Protein AF-A0A6M3WAU8-F1 (afdb_monomer_lite)

Foldseek 3Di:
DDPPDVVVVPPPPVVCVLVDDPDLVNLLPDDLVVLVVVLVVLVVVLVVQVVCVVVVHDDDPVVNVVSVVVNVSSVVSNVVVVVVD

Organism: Corallina officinalis (NCBI:txid35170)

Radius of gyration: 17.6 Å; chains: 1; bounding box: 28×40×58 Å

pLDDT: mean 76.98, std 19.3, range [38.94, 96.69]

InterPro domains:
  IPR001854 Large ribosomal subunit protein uL29 [MF_00374] (22-81)
  IPR001854 Large ribosomal subunit protein uL29 [PF00831] (25-79)
  IPR001854 Large ribosomal subunit protein uL29 [TIGR00012] (26-79)
  IPR001854 Large ribosomal subunit protein uL29 [cd00427] (25-79)
  IPR036049 Large ribosomal subunit protein uL29 superfamily [G3DSA:1.10.287.310] (22-84)
  IPR036049 Large ribosomal subunit protein uL29 superfamily [SSF46561] (21-80)
  IPR050063 Universal ribosomal protein uL29 [PTHR10916] (23-80)

Sequence (85 aa):
MSFRLKQSLLLNINKYKLMNLMNIKEIKNLSSVDINNKIIEIKREIFDLKFKQATRQSIKPHLFKAYKRMLAQLLTIRNNLKSSN

Structure (mmCIF, N/CA/C/O bac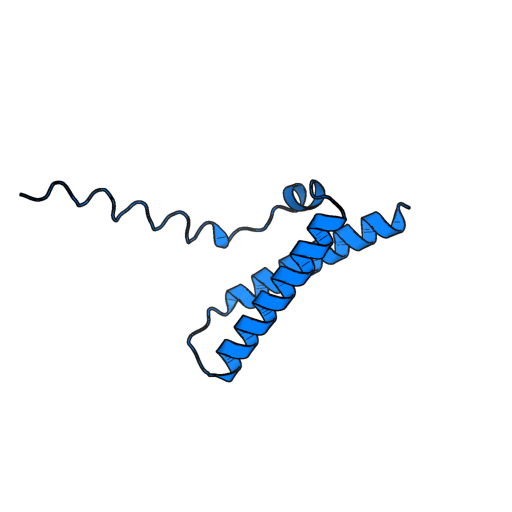kbone):
data_AF-A0A6M3WAU8-F1
#
_entry.id   AF-A0A6M3WAU8-F1
#
loop_
_atom_site.group_PDB
_atom_site.id
_atom_site.type_symbol
_atom_site.label_atom_id
_atom_site.label_alt_id
_atom_site.label_comp_id
_atom_site.label_asym_id
_atom_site.label_entity_id
_atom_site.label_seq_id
_atom_site.pdbx_PDB_ins_code
_atom_site.Cartn_x
_atom_site.Cartn_y
_atom_site.Cartn_z
_atom_site.occupancy
_atom_site.B_iso_or_equiv
_atom_site.auth_seq_id
_atom_site.auth_comp_id
_atom_site.auth_asym_id
_atom_site.auth_atom_id
_atom_site.pdbx_PDB_model_num
ATOM 1 N N . MET A 1 1 ? 8.937 27.048 -38.525 1.00 38.94 1 MET A N 1
ATOM 2 C CA . MET A 1 1 ? 9.062 25.577 -38.461 1.00 38.94 1 MET A CA 1
ATOM 3 C C . MET A 1 1 ? 9.182 25.162 -36.997 1.00 38.94 1 MET A C 1
ATOM 5 O O . MET A 1 1 ? 10.145 25.523 -36.346 1.00 38.94 1 MET A O 1
ATOM 9 N N . SER A 1 2 ? 8.140 24.497 -36.487 1.00 44.75 2 SER A N 1
ATOM 10 C CA . SER A 1 2 ? 7.998 23.848 -35.167 1.00 44.75 2 SER A CA 1
ATOM 11 C C . SER A 1 2 ? 8.189 24.673 -33.874 1.00 44.75 2 SER A C 1
ATOM 13 O O . SER A 1 2 ? 9.163 24.533 -33.140 1.00 44.75 2 SER A O 1
ATOM 15 N N . PHE A 1 3 ? 7.144 25.429 -33.517 1.00 51.91 3 PHE A N 1
ATOM 16 C CA . PHE A 1 3 ? 6.837 25.931 -32.164 1.00 51.91 3 PHE A CA 1
ATOM 17 C C . PHE A 1 3 ? 6.413 24.803 -31.192 1.00 51.91 3 PHE A C 1
ATOM 19 O O . PHE A 1 3 ? 5.324 24.841 -30.620 1.00 51.91 3 PHE A O 1
ATOM 26 N N . ARG A 1 4 ? 7.205 23.737 -31.012 1.00 51.53 4 ARG A N 1
ATOM 27 C CA . ARG A 1 4 ? 6.730 22.598 -30.198 1.00 51.53 4 ARG A CA 1
ATOM 28 C C . ARG A 1 4 ? 7.806 21.845 -29.422 1.00 51.53 4 ARG A C 1
ATOM 30 O O . ARG A 1 4 ? 7.862 20.626 -29.461 1.00 51.53 4 ARG A O 1
ATOM 37 N N . LEU A 1 5 ? 8.617 22.565 -28.645 1.00 44.47 5 LEU A N 1
ATOM 38 C CA . LEU A 1 5 ? 9.499 21.942 -27.642 1.00 44.47 5 LEU A CA 1
ATOM 39 C C . LEU A 1 5 ? 9.286 22.438 -26.202 1.00 44.47 5 LEU A C 1
ATOM 41 O O . LEU A 1 5 ? 10.055 22.084 -25.317 1.00 44.47 5 LEU A O 1
ATOM 45 N N . LYS A 1 6 ? 8.214 23.193 -25.918 1.00 50.44 6 LYS A N 1
ATOM 46 C CA . LYS A 1 6 ? 7.859 23.578 -24.535 1.00 50.44 6 LYS A CA 1
ATOM 47 C C . LYS A 1 6 ? 6.750 22.748 -23.880 1.00 50.44 6 LYS A C 1
ATOM 49 O O . LYS A 1 6 ? 6.439 22.993 -22.721 1.00 50.44 6 LYS A O 1
ATOM 54 N N . GLN A 1 7 ? 6.215 21.723 -24.551 1.00 47.31 7 GLN A N 1
ATOM 55 C CA . GLN A 1 7 ? 5.252 20.802 -23.923 1.00 47.31 7 GLN A CA 1
ATOM 56 C C . GLN A 1 7 ? 5.904 19.521 -23.366 1.00 47.31 7 GLN A C 1
ATOM 58 O O . GLN A 1 7 ? 5.360 18.909 -22.452 1.00 47.31 7 GLN A O 1
ATOM 63 N N . SER A 1 8 ? 7.085 19.122 -23.854 1.00 42.25 8 SER A N 1
ATOM 64 C CA . SER A 1 8 ? 7.734 17.859 -23.458 1.00 42.25 8 SER A CA 1
ATOM 65 C C . SER A 1 8 ? 8.478 17.916 -22.118 1.00 42.25 8 SER A C 1
ATOM 67 O O . SER A 1 8 ? 8.754 16.871 -21.536 1.00 42.25 8 SER A O 1
ATOM 69 N N . LEU A 1 9 ? 8.748 19.110 -21.578 1.00 46.00 9 LEU A N 1
ATOM 70 C CA . LEU A 1 9 ? 9.437 19.279 -20.289 1.00 46.00 9 LEU A CA 1
ATOM 71 C C . LEU A 1 9 ? 8.497 19.468 -19.086 1.00 46.00 9 LEU A C 1
ATOM 73 O O . LEU A 1 9 ? 8.963 19.504 -17.951 1.00 46.00 9 LEU A O 1
ATOM 77 N N . LEU A 1 10 ? 7.176 19.505 -19.295 1.00 41.97 10 LEU A N 1
ATOM 78 C CA . LEU A 1 10 ? 6.180 19.629 -18.216 1.00 41.97 10 LEU A CA 1
ATOM 79 C C . LEU A 1 10 ? 5.392 18.339 -17.937 1.00 41.97 10 LEU A C 1
ATOM 81 O O . LEU A 1 10 ? 4.384 18.367 -17.239 1.00 41.97 10 LEU A O 1
ATOM 85 N N . LEU A 1 11 ? 5.863 17.189 -18.424 1.00 39.94 11 LEU A N 1
ATOM 86 C CA . LEU A 1 11 ? 5.272 15.879 -18.106 1.00 39.94 11 LEU A CA 1
ATOM 87 C C . LEU A 1 11 ? 6.083 15.056 -17.099 1.00 39.94 11 LEU A C 1
ATOM 89 O O . LEU A 1 1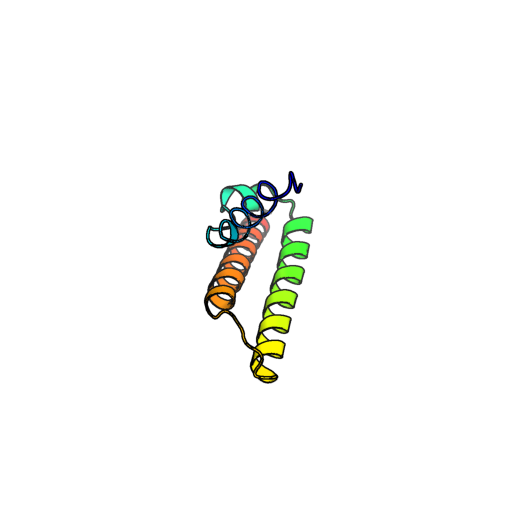1 ? 5.691 13.942 -16.758 1.00 39.94 11 LEU A O 1
ATOM 93 N N . ASN A 1 12 ? 7.183 15.599 -16.570 1.00 46.22 12 ASN A N 1
ATOM 94 C CA . ASN A 1 12 ? 8.092 14.838 -15.714 1.00 46.22 12 ASN A CA 1
ATOM 95 C C . ASN A 1 12 ? 8.417 15.510 -14.374 1.00 46.22 12 ASN A C 1
ATOM 97 O O . ASN A 1 12 ? 9.519 15.389 -13.856 1.00 46.22 12 ASN A O 1
ATOM 101 N N . ILE A 1 13 ? 7.445 16.217 -13.799 1.00 41.72 13 ILE A N 1
ATOM 102 C CA . ILE A 1 13 ? 7.520 16.703 -12.408 1.00 41.72 13 ILE A CA 1
ATOM 103 C C . ILE A 1 13 ? 6.453 15.994 -11.554 1.00 41.72 13 ILE A C 1
ATOM 105 O O . ILE A 1 13 ? 6.721 15.567 -10.432 1.00 41.72 13 ILE A O 1
ATOM 109 N N . ASN A 1 14 ? 5.277 15.704 -12.127 1.00 44.88 14 ASN A N 1
ATOM 110 C CA . ASN A 1 14 ? 4.199 14.985 -11.433 1.00 44.88 14 ASN A CA 1
ATOM 111 C C . ASN A 1 14 ? 4.452 13.476 -11.249 1.00 44.88 14 ASN A C 1
ATOM 113 O O . ASN A 1 14 ? 3.847 12.859 -10.377 1.00 44.88 14 ASN A O 1
ATOM 117 N N . LYS A 1 15 ? 5.376 12.873 -12.011 1.00 47.38 15 LYS A N 1
ATOM 118 C CA . LYS A 1 15 ? 5.696 11.436 -11.914 1.00 47.38 15 LYS A CA 1
ATOM 119 C C . LYS A 1 15 ? 6.560 11.089 -10.695 1.00 47.38 15 LYS A C 1
ATOM 121 O O . LYS A 1 15 ? 6.463 9.977 -10.182 1.00 47.38 15 LYS A O 1
ATOM 126 N N . TYR A 1 16 ? 7.372 12.034 -10.210 1.00 46.47 16 TYR A N 1
ATOM 127 C CA . TYR A 1 16 ? 8.246 11.846 -9.041 1.00 46.47 16 TYR A CA 1
ATOM 128 C C . TYR A 1 16 ? 7.647 12.403 -7.741 1.00 46.47 16 TYR A C 1
ATOM 130 O O . TYR A 1 16 ? 8.071 12.005 -6.658 1.00 46.47 16 TYR A O 1
ATOM 138 N N . LYS A 1 17 ? 6.583 13.219 -7.827 1.00 45.84 17 LYS A N 1
ATOM 139 C CA . LYS A 1 17 ? 5.764 13.633 -6.670 1.00 45.84 17 LYS A CA 1
ATOM 140 C C . LYS A 1 17 ? 5.074 12.447 -5.968 1.00 45.84 17 LYS A C 1
ATOM 142 O O . LYS A 1 17 ? 4.704 12.550 -4.806 1.00 45.84 17 LYS A O 1
ATOM 147 N N . LEU A 1 18 ? 4.997 11.290 -6.633 1.00 46.16 18 LEU A N 1
ATOM 148 C CA . LEU A 1 18 ? 4.534 10.008 -6.083 1.00 46.16 18 LEU A CA 1
ATOM 149 C C . LEU A 1 18 ? 5.488 9.368 -5.053 1.00 46.16 18 LEU A C 1
ATOM 151 O O . LEU A 1 18 ? 5.100 8.403 -4.397 1.00 46.16 18 LEU A O 1
ATOM 155 N N . MET A 1 19 ? 6.719 9.874 -4.877 1.00 49.16 19 MET A N 1
ATOM 156 C CA . MET A 1 19 ? 7.651 9.363 -3.855 1.00 49.16 19 MET A CA 1
ATOM 157 C C . MET A 1 19 ? 7.503 10.010 -2.471 1.00 49.16 19 MET A C 1
ATOM 159 O O . MET A 1 19 ? 8.251 9.651 -1.561 1.00 49.16 19 MET A O 1
ATOM 163 N N . ASN A 1 20 ? 6.510 10.877 -2.255 1.00 49.16 20 ASN A N 1
ATOM 164 C CA . ASN A 1 20 ? 6.201 11.394 -0.927 1.00 49.16 20 ASN A CA 1
ATOM 1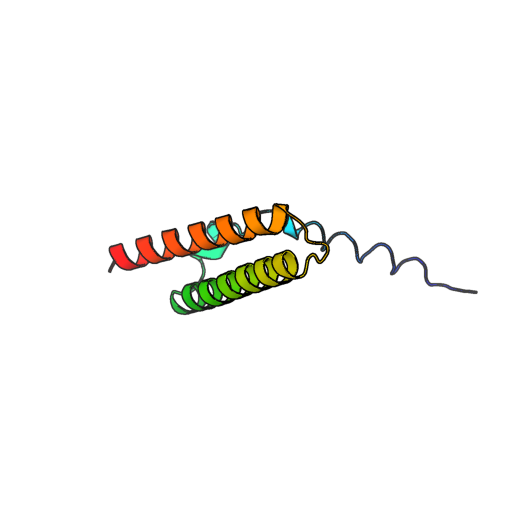65 C C . ASN A 1 20 ? 4.764 11.049 -0.526 1.00 49.16 20 ASN A C 1
ATOM 167 O O . ASN A 1 20 ? 3.811 11.620 -1.036 1.00 49.16 20 ASN A O 1
ATOM 171 N N . LEU A 1 21 ? 4.681 10.071 0.381 1.00 56.22 21 LEU A N 1
ATOM 172 C CA . LEU A 1 21 ? 3.786 10.039 1.537 1.00 56.22 21 LEU A CA 1
ATOM 173 C C . LEU A 1 21 ? 2.420 10.691 1.321 1.00 56.22 21 LEU A C 1
ATOM 175 O O . LEU A 1 21 ? 2.298 11.910 1.399 1.00 56.22 21 LEU A O 1
ATOM 179 N N . MET A 1 22 ? 1.381 9.860 1.212 1.00 59.69 22 MET A N 1
ATOM 180 C CA . MET A 1 22 ? 0.062 10.318 1.621 1.00 59.69 22 MET A CA 1
ATOM 181 C C . MET A 1 22 ? 0.217 10.912 3.022 1.00 59.69 22 MET A C 1
ATOM 183 O O . MET A 1 22 ? 0.710 10.245 3.941 1.00 59.69 22 MET A O 1
ATOM 187 N N . ASN A 1 23 ? -0.049 12.209 3.144 1.00 66.31 23 ASN A N 1
ATOM 188 C CA . ASN A 1 23 ? 0.155 12.893 4.403 1.00 66.31 23 ASN A CA 1
ATOM 189 C C . ASN A 1 23 ? -0.860 12.294 5.374 1.00 66.31 23 ASN A C 1
ATOM 191 O O . ASN A 1 23 ? -2.044 12.217 5.061 1.00 66.31 23 ASN A O 1
ATOM 195 N N . ILE A 1 24 ? -0.433 11.871 6.564 1.00 68.38 24 ILE A N 1
ATOM 196 C CA . ILE A 1 24 ? -1.353 11.300 7.569 1.00 68.38 24 ILE A CA 1
ATOM 197 C C . ILE A 1 24 ? -2.515 12.273 7.844 1.00 68.38 24 ILE A C 1
ATOM 199 O O . ILE A 1 24 ? -3.634 11.848 8.118 1.00 68.38 24 ILE A O 1
ATOM 203 N N . LYS A 1 25 ? -2.255 13.581 7.703 1.00 70.69 25 LYS A N 1
ATOM 204 C CA . LYS A 1 25 ? -3.255 14.653 7.758 1.00 70.69 25 LYS A CA 1
ATOM 205 C C . LYS A 1 25 ? -4.338 14.521 6.680 1.00 70.69 25 LYS A C 1
ATOM 207 O O . LYS A 1 25 ? -5.507 14.662 6.998 1.00 70.69 25 LYS A O 1
ATOM 212 N N . GLU A 1 26 ? -3.967 14.206 5.442 1.00 71.94 26 GLU A N 1
ATOM 213 C CA . GLU A 1 26 ? -4.917 14.014 4.337 1.00 71.94 26 GLU A CA 1
ATOM 214 C C . GLU A 1 26 ? -5.796 12.784 4.574 1.00 71.94 26 GLU A C 1
ATOM 216 O O . GLU A 1 26 ? -6.996 12.839 4.339 1.00 71.94 26 GLU A O 1
ATOM 221 N N . ILE A 1 27 ? -5.225 11.697 5.108 1.00 73.62 27 ILE A N 1
ATOM 222 C CA . ILE A 1 27 ? -5.984 10.471 5.397 1.00 73.62 27 ILE A CA 1
ATOM 223 C C . ILE A 1 27 ? -6.978 10.687 6.544 1.00 73.62 27 ILE A C 1
ATOM 225 O O . ILE A 1 27 ? -8.079 10.147 6.511 1.00 73.62 27 ILE A O 1
ATOM 229 N N . LYS A 1 28 ? -6.611 11.484 7.555 1.00 75.56 28 LYS A N 1
ATOM 230 C CA . LYS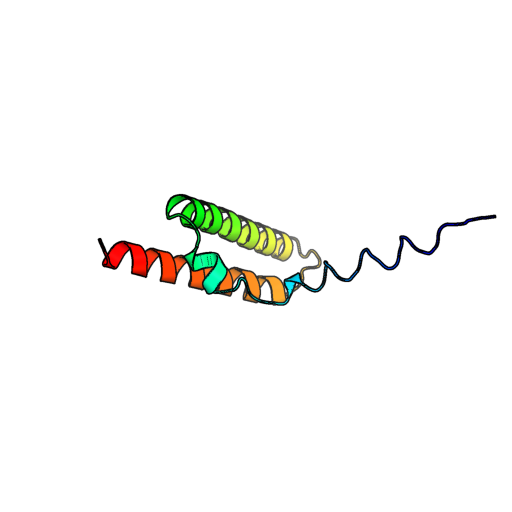 A 1 28 ? -7.504 11.812 8.677 1.00 75.56 28 LYS A CA 1
ATOM 231 C C . LYS A 1 28 ? -8.738 12.616 8.261 1.00 75.56 28 LYS A C 1
ATOM 233 O O . LYS A 1 28 ? -9.741 12.539 8.957 1.00 75.56 28 LYS A O 1
ATOM 238 N N . ASN A 1 29 ? -8.670 13.356 7.155 1.00 80.62 29 ASN A N 1
ATOM 239 C CA . ASN A 1 29 ? -9.793 14.150 6.652 1.00 80.62 29 ASN A CA 1
ATOM 240 C C . ASN A 1 29 ? -10.805 13.319 5.836 1.00 80.62 29 ASN A C 1
ATOM 242 O O . ASN A 1 29 ? -11.812 13.864 5.393 1.00 80.62 29 ASN A O 1
ATOM 246 N N . LEU A 1 30 ? -10.537 12.030 5.595 1.00 79.38 30 LEU A N 1
ATOM 247 C CA . LEU A 1 30 ? -11.408 11.148 4.816 1.00 79.38 30 LEU A CA 1
ATOM 248 C C . LEU A 1 30 ? -12.547 10.571 5.665 1.00 79.38 30 LEU A C 1
ATOM 250 O O . LEU A 1 30 ? -12.380 10.306 6.857 1.00 79.38 30 LEU A O 1
ATOM 254 N N . SER A 1 31 ? -13.686 10.296 5.023 1.00 85.12 31 SER A N 1
ATOM 255 C CA . SER A 1 31 ? -14.799 9.582 5.654 1.00 85.12 31 SER A CA 1
ATOM 256 C C . SER A 1 31 ? -14.457 8.106 5.898 1.00 85.12 31 SER A C 1
ATOM 258 O O . SER A 1 31 ? -13.612 7.513 5.221 1.00 85.12 31 SER A O 1
ATOM 260 N N . SER A 1 32 ? -15.156 7.466 6.838 1.00 85.69 32 SER A N 1
ATOM 261 C CA . SER A 1 32 ? -15.005 6.034 7.135 1.00 85.69 32 SER A CA 1
ATOM 262 C C . SER A 1 32 ? -15.255 5.147 5.905 1.00 85.69 32 SER A C 1
ATOM 264 O O . SER A 1 32 ? -14.569 4.139 5.713 1.00 85.69 32 SER A O 1
ATOM 266 N N . VAL A 1 33 ? -16.194 5.546 5.041 1.00 88.50 33 VAL A N 1
ATOM 267 C CA . VAL A 1 33 ? -16.505 4.868 3.774 1.00 88.50 33 VAL A CA 1
ATOM 268 C C . VAL A 1 33 ? -15.340 4.993 2.791 1.00 88.50 33 VAL A C 1
ATOM 270 O O . VAL A 1 33 ? -14.890 3.990 2.233 1.00 88.50 33 VAL A O 1
ATOM 273 N N . ASP A 1 34 ? -14.783 6.194 2.646 1.00 88.69 34 ASP A N 1
ATOM 274 C CA . ASP A 1 34 ? -13.661 6.461 1.741 1.00 88.69 34 ASP A CA 1
ATOM 275 C C . ASP A 1 34 ? -12.399 5.714 2.170 1.00 88.69 34 ASP A C 1
ATOM 277 O O . ASP A 1 34 ? -11.687 5.157 1.333 1.00 88.69 34 ASP A O 1
ATOM 281 N N . ILE A 1 35 ? -12.149 5.626 3.481 1.00 89.62 35 ILE A N 1
ATOM 282 C CA . ILE A 1 35 ? -11.046 4.837 4.041 1.00 89.62 35 ILE A CA 1
ATOM 283 C C . ILE A 1 35 ? -11.181 3.366 3.631 1.00 89.62 35 ILE A C 1
ATOM 285 O O . ILE A 1 35 ? -10.205 2.756 3.188 1.00 89.62 35 ILE A O 1
ATOM 289 N N . ASN A 1 36 ? -12.381 2.789 3.734 1.00 91.00 36 ASN A N 1
ATOM 290 C CA . ASN A 1 36 ? -12.620 1.401 3.336 1.00 91.00 36 ASN A CA 1
ATOM 291 C C . ASN A 1 36 ? -12.443 1.196 1.825 1.00 91.00 36 ASN A C 1
ATOM 293 O O . ASN A 1 36 ? -11.783 0.236 1.416 1.00 91.00 36 ASN A O 1
ATOM 297 N N . ASN A 1 37 ? -12.944 2.119 1.004 1.00 92.56 37 ASN A N 1
ATOM 298 C CA . ASN A 1 37 ? -12.754 2.086 -0.447 1.00 92.56 37 ASN A CA 1
ATOM 299 C C . ASN A 1 37 ? -11.264 2.141 -0.818 1.00 92.56 37 ASN A C 1
ATOM 301 O O . ASN A 1 37 ? -10.784 1.318 -1.602 1.00 92.56 37 ASN A O 1
ATOM 305 N N . LYS A 1 38 ? -10.498 3.031 -0.178 1.00 90.25 38 LYS A N 1
ATOM 306 C CA . LYS A 1 38 ? -9.053 3.164 -0.404 1.00 90.25 38 LYS A CA 1
ATOM 307 C C . LYS A 1 38 ? -8.274 1.918 0.025 1.00 90.25 38 LYS A C 1
ATOM 309 O O . LYS A 1 38 ? -7.314 1.532 -0.639 1.00 90.25 38 LYS A O 1
ATOM 314 N N . ILE A 1 39 ? -8.692 1.248 1.103 1.00 92.38 39 ILE A N 1
ATOM 315 C CA . ILE A 1 39 ? -8.107 -0.038 1.517 1.00 92.38 39 ILE A CA 1
ATOM 316 C C . ILE A 1 39 ? -8.285 -1.094 0.417 1.00 92.38 39 ILE A C 1
ATOM 318 O O . ILE A 1 39 ? -7.346 -1.842 0.139 1.00 92.38 39 ILE A O 1
ATOM 322 N N . ILE A 1 40 ? -9.468 -1.173 -0.201 1.00 95.38 40 ILE A N 1
ATOM 323 C CA . ILE A 1 40 ? -9.746 -2.133 -1.281 1.00 95.38 40 ILE A CA 1
ATOM 324 C C . ILE A 1 40 ? -8.882 -1.820 -2.504 1.00 95.38 40 ILE A C 1
ATOM 326 O O . ILE A 1 40 ? -8.242 -2.722 -3.043 1.00 95.38 40 ILE A O 1
ATOM 330 N N . GLU A 1 41 ? -8.812 -0.551 -2.899 1.00 93.38 41 GLU A N 1
ATOM 331 C CA . GLU A 1 41 ? -7.984 -0.080 -4.014 1.00 93.38 41 GLU A CA 1
ATOM 332 C C . GLU A 1 41 ? -6.507 -0.452 -3.816 1.00 93.38 41 GLU A C 1
ATOM 334 O O . GLU A 1 41 ? -5.908 -1.105 -4.665 1.00 93.38 41 GLU A O 1
ATOM 339 N N . ILE A 1 42 ? -5.930 -0.153 -2.649 1.00 92.12 42 ILE A N 1
ATOM 340 C CA . ILE A 1 42 ? -4.519 -0.460 -2.370 1.00 92.12 42 ILE A CA 1
ATOM 341 C C . ILE A 1 42 ? -4.256 -1.969 -2.347 1.00 92.12 42 ILE A C 1
ATOM 343 O O . ILE A 1 42 ? -3.194 -2.421 -2.779 1.00 92.12 42 ILE A O 1
ATOM 347 N N . LYS A 1 43 ? -5.201 -2.778 -1.856 1.00 93.81 43 LYS A N 1
ATOM 348 C CA . LYS A 1 43 ? -5.070 -4.241 -1.908 1.00 93.81 43 LYS A CA 1
ATOM 349 C C . LYS A 1 43 ? -5.040 -4.757 -3.348 1.00 93.81 43 LYS A C 1
ATOM 351 O O . LYS A 1 43 ? -4.258 -5.667 -3.622 1.00 93.81 43 LYS A O 1
ATOM 356 N N . ARG A 1 44 ? -5.841 -4.173 -4.247 1.00 95.25 44 ARG A N 1
ATOM 357 C CA . ARG A 1 44 ? -5.820 -4.490 -5.686 1.00 95.25 44 ARG A CA 1
ATOM 358 C C . ARG A 1 44 ? -4.481 -4.113 -6.315 1.00 95.25 44 ARG A C 1
ATOM 360 O O . ARG A 1 44 ? -3.845 -4.971 -6.907 1.00 95.25 44 ARG A O 1
ATOM 367 N N . GLU A 1 45 ? -3.975 -2.912 -6.052 1.00 92.25 45 GLU A N 1
ATOM 368 C CA . GLU A 1 45 ? -2.656 -2.479 -6.545 1.00 92.25 45 GLU A CA 1
ATOM 369 C C . GLU A 1 45 ? -1.522 -3.415 -6.092 1.00 92.25 45 GLU A C 1
ATOM 371 O O . GLU A 1 45 ? -0.647 -3.798 -6.871 1.00 92.25 45 GLU A O 1
ATOM 376 N N . ILE A 1 46 ? -1.540 -3.852 -4.827 1.00 93.50 46 ILE A N 1
ATOM 377 C CA . ILE A 1 46 ? -0.565 -4.831 -4.323 1.00 93.50 46 ILE A CA 1
ATOM 378 C C . ILE A 1 46 ? -0.710 -6.176 -5.047 1.00 93.50 46 ILE A C 1
ATOM 380 O O . ILE A 1 46 ? 0.304 -6.821 -5.324 1.00 93.50 46 ILE A O 1
ATOM 384 N N . PHE A 1 47 ? -1.938 -6.617 -5.326 1.00 95.69 47 PHE A N 1
ATOM 385 C CA . PHE A 1 47 ? -2.198 -7.843 -6.078 1.00 95.69 47 PHE A CA 1
ATOM 386 C C . PHE A 1 47 ? -1.655 -7.743 -7.506 1.00 95.69 47 PHE A C 1
ATOM 388 O O . PHE A 1 47 ? -0.905 -8.622 -7.922 1.00 95.69 47 PHE A O 1
ATOM 395 N N . ASP A 1 48 ? -1.914 -6.641 -8.203 1.00 93.81 48 ASP A N 1
ATOM 396 C CA . ASP A 1 48 ? -1.428 -6.415 -9.565 1.00 93.81 48 ASP A CA 1
ATOM 397 C C . ASP A 1 48 ? 0.101 -6.361 -9.620 1.00 93.81 48 ASP A C 1
ATOM 399 O O . ASP A 1 48 ? 0.722 -6.921 -10.525 1.00 93.81 48 ASP A O 1
ATOM 403 N N . LEU A 1 49 ? 0.746 -5.745 -8.625 1.00 92.56 49 LEU A N 1
ATOM 404 C CA . LEU A 1 49 ? 2.206 -5.757 -8.514 1.00 92.56 49 LEU A CA 1
ATOM 405 C C . LEU A 1 49 ? 2.763 -7.167 -8.285 1.00 92.56 49 LEU A C 1
ATOM 407 O O . LEU A 1 49 ? 3.786 -7.517 -8.877 1.00 92.56 49 LEU A O 1
ATOM 411 N N . LYS A 1 50 ? 2.105 -7.984 -7.454 1.00 94.38 50 LYS A N 1
ATOM 412 C CA . LYS A 1 50 ? 2.483 -9.393 -7.254 1.00 94.38 50 LYS A CA 1
ATOM 413 C C . LYS A 1 50 ? 2.270 -10.214 -8.521 1.00 94.38 50 LYS A C 1
ATOM 415 O O . LYS A 1 50 ? 3.120 -11.032 -8.855 1.00 94.38 50 LYS A O 1
ATOM 420 N N . PHE A 1 51 ? 1.179 -9.976 -9.240 1.00 95.44 51 PHE A N 1
ATOM 421 C CA . PHE A 1 51 ? 0.894 -10.640 -10.505 1.00 95.44 51 PHE A CA 1
ATOM 422 C C . PHE A 1 51 ? 1.973 -10.315 -11.546 1.00 95.44 51 PHE A C 1
ATOM 424 O O . PHE A 1 51 ? 2.586 -11.217 -12.115 1.00 95.44 51 PHE A O 1
ATOM 431 N N . LYS A 1 52 ? 2.319 -9.030 -11.702 1.00 93.56 52 LYS A N 1
ATOM 432 C CA . LYS A 1 52 ? 3.425 -8.586 -12.568 1.00 93.56 52 LYS A CA 1
ATOM 433 C C . LYS A 1 52 ? 4.754 -9.232 -12.176 1.00 93.56 52 LYS A C 1
ATOM 435 O O . LYS A 1 52 ? 5.477 -9.708 -13.050 1.00 93.56 52 LYS A O 1
ATOM 440 N N . GLN A 1 53 ? 5.044 -9.322 -10.876 1.00 93.31 53 GLN A N 1
ATOM 441 C CA . GLN A 1 53 ? 6.229 -10.016 -10.365 1.00 93.31 53 GLN A CA 1
ATOM 442 C C . GLN A 1 53 ? 6.236 -11.506 -10.744 1.00 93.31 53 GLN A C 1
ATOM 444 O O . GLN A 1 53 ? 7.262 -12.006 -11.200 1.00 93.31 53 GLN A O 1
ATOM 449 N N . ALA A 1 54 ? 5.103 -12.201 -10.605 1.00 95.81 54 ALA A N 1
ATOM 450 C CA . ALA A 1 54 ? 4.971 -13.611 -10.975 1.00 95.81 54 ALA A CA 1
ATOM 451 C C . ALA A 1 54 ? 5.195 -13.833 -12.481 1.00 95.81 54 ALA A C 1
ATOM 453 O O . ALA A 1 54 ? 5.892 -14.765 -12.873 1.00 95.81 54 ALA A O 1
ATOM 454 N N . THR A 1 55 ? 4.698 -12.921 -13.321 1.00 96.69 55 THR A N 1
ATOM 455 C CA . THR A 1 55 ? 4.928 -12.932 -14.780 1.00 96.69 55 THR A CA 1
ATOM 456 C C . THR A 1 55 ? 6.326 -12.456 -15.205 1.00 96.69 55 THR A C 1
ATOM 458 O O . THR A 1 55 ? 6.587 -12.319 -16.397 1.00 96.69 55 THR A O 1
ATOM 461 N N . ARG A 1 56 ? 7.234 -12.189 -14.251 1.00 92.75 56 ARG A N 1
ATOM 462 C CA . ARG A 1 56 ? 8.599 -11.672 -14.479 1.00 92.75 56 ARG A CA 1
ATOM 463 C C . ARG A 1 56 ? 8.652 -10.361 -15.279 1.00 92.75 56 ARG A C 1
ATOM 465 O O . ARG A 1 56 ? 9.653 -10.066 -15.927 1.00 92.75 56 ARG A O 1
ATOM 472 N N . GLN A 1 57 ? 7.596 -9.550 -15.218 1.00 91.44 57 GLN A N 1
ATOM 473 C CA . GLN A 1 57 ? 7.593 -8.219 -15.822 1.00 91.44 57 GLN A CA 1
ATOM 474 C C . GLN A 1 57 ? 8.462 -7.249 -15.014 1.00 91.44 57 GLN A C 1
ATOM 476 O O . GLN A 1 57 ? 8.629 -7.391 -13.799 1.00 91.44 57 GLN A O 1
ATOM 481 N N . SER A 1 58 ? 8.990 -6.215 -15.674 1.00 89.50 58 SER A N 1
ATOM 482 C CA . SER A 1 58 ? 9.775 -5.176 -15.008 1.00 89.50 58 SER A CA 1
ATOM 483 C C . SER A 1 58 ? 8.902 -4.386 -14.025 1.00 89.50 58 SER A C 1
ATOM 485 O O . SER A 1 58 ? 8.014 -3.630 -14.426 1.00 89.50 58 SER A O 1
ATOM 487 N N . ILE A 1 59 ? 9.175 -4.537 -12.731 1.00 89.94 59 ILE A N 1
ATOM 488 C CA . ILE A 1 59 ? 8.469 -3.851 -11.645 1.00 89.94 59 ILE A CA 1
ATOM 489 C C . ILE A 1 59 ? 9.407 -2.916 -10.886 1.00 89.94 59 ILE A C 1
ATOM 491 O O . ILE A 1 59 ? 10.615 -3.127 -10.817 1.00 89.94 59 ILE A O 1
ATOM 495 N N . LYS A 1 60 ? 8.839 -1.880 -10.267 1.00 87.00 60 LYS A N 1
ATOM 496 C CA . LYS A 1 60 ? 9.572 -0.957 -9.393 1.00 87.00 60 LYS A CA 1
ATOM 497 C C . LYS A 1 60 ? 9.488 -1.441 -7.937 1.00 87.00 60 LYS A C 1
ATOM 499 O O . LYS A 1 60 ? 8.407 -1.349 -7.352 1.00 87.00 60 LYS A O 1
ATOM 504 N N . PRO A 1 61 ? 10.590 -1.889 -7.302 1.00 85.94 61 PRO A N 1
ATOM 505 C CA . PRO A 1 61 ? 10.534 -2.494 -5.965 1.00 85.94 61 PRO A CA 1
ATOM 506 C C . PRO A 1 61 ? 10.006 -1.557 -4.867 1.00 85.94 61 PRO A C 1
ATOM 508 O O . PRO A 1 61 ? 9.310 -1.992 -3.950 1.00 85.94 61 PRO A O 1
ATOM 511 N N . HIS A 1 62 ? 10.283 -0.251 -4.969 1.00 86.56 62 HIS A N 1
ATOM 512 C CA . HIS A 1 62 ? 9.852 0.739 -3.975 1.00 86.56 62 HIS A CA 1
ATOM 513 C C . HIS A 1 62 ? 8.327 0.894 -3.885 1.00 86.56 62 HIS A C 1
ATOM 515 O O . HIS A 1 62 ? 7.828 1.317 -2.840 1.00 86.56 62 HIS A O 1
ATOM 521 N N . LEU A 1 63 ? 7.579 0.519 -4.932 1.00 87.50 63 LEU A N 1
ATOM 522 C CA . LEU A 1 63 ? 6.119 0.588 -4.924 1.00 87.50 63 LEU A CA 1
ATOM 523 C C . LEU A 1 63 ? 5.524 -0.339 -3.862 1.00 87.50 63 LEU A C 1
ATOM 525 O O . LEU A 1 63 ? 4.639 0.078 -3.121 1.00 87.50 63 LEU A O 1
ATOM 529 N N . PHE A 1 64 ? 6.074 -1.545 -3.681 1.00 89.06 64 PHE A N 1
ATOM 530 C CA . PHE A 1 64 ? 5.625 -2.441 -2.613 1.00 89.06 64 PHE A CA 1
ATOM 531 C C . PHE A 1 64 ? 5.751 -1.796 -1.233 1.00 89.06 64 PHE A C 1
ATOM 533 O O . PHE A 1 64 ? 4.832 -1.897 -0.422 1.00 89.06 64 PHE A O 1
ATOM 540 N N . LYS A 1 65 ? 6.876 -1.122 -0.961 1.00 88.62 65 LYS A N 1
ATOM 541 C CA . LYS A 1 65 ? 7.095 -0.425 0.313 1.00 88.62 65 LYS A CA 1
ATOM 542 C C . LYS A 1 65 ? 6.092 0.716 0.493 1.00 88.62 65 LYS A C 1
ATOM 544 O O . LYS A 1 65 ? 5.544 0.870 1.582 1.00 88.62 65 LYS A O 1
ATOM 549 N N . ALA A 1 66 ? 5.829 1.483 -0.565 1.00 86.88 66 ALA A N 1
ATOM 550 C CA . ALA A 1 66 ? 4.876 2.588 -0.539 1.00 86.88 66 ALA A CA 1
ATOM 551 C C . ALA A 1 66 ? 3.444 2.107 -0.251 1.00 86.88 66 ALA A C 1
ATOM 553 O O . ALA A 1 66 ? 2.855 2.538 0.741 1.00 86.88 66 ALA A O 1
ATOM 554 N N . TYR A 1 67 ? 2.925 1.161 -1.039 1.00 89.81 67 TYR A N 1
ATOM 555 C CA . TYR A 1 67 ? 1.561 0.648 -0.877 1.00 89.81 67 TYR A CA 1
ATOM 556 C C . TYR A 1 67 ? 1.356 -0.069 0.461 1.00 89.81 67 TYR A C 1
ATOM 558 O O . TYR A 1 67 ? 0.337 0.140 1.116 1.00 89.81 67 TYR A O 1
ATOM 566 N N . LYS A 1 68 ? 2.342 -0.850 0.935 1.00 90.56 68 LYS A N 1
ATOM 567 C CA . LYS A 1 68 ? 2.285 -1.469 2.272 1.00 90.56 68 LYS A CA 1
ATOM 568 C C . LYS A 1 68 ? 2.200 -0.421 3.381 1.00 90.56 68 LYS A C 1
ATOM 570 O O . LYS A 1 68 ? 1.396 -0.571 4.297 1.00 90.56 68 LYS A O 1
ATOM 575 N N . ARG A 1 69 ? 3.000 0.649 3.294 1.00 89.69 69 ARG A N 1
ATOM 576 C CA . ARG A 1 69 ? 2.966 1.742 4.275 1.00 89.69 69 ARG A CA 1
ATOM 577 C C . ARG A 1 69 ? 1.618 2.467 4.264 1.00 89.69 69 ARG A C 1
ATOM 579 O O . ARG A 1 69 ? 1.081 2.731 5.334 1.00 89.69 69 ARG A O 1
ATOM 586 N N . MET A 1 70 ? 1.062 2.751 3.086 1.00 88.19 70 MET A N 1
ATOM 587 C CA . MET A 1 70 ? -0.258 3.386 2.962 1.00 88.19 70 MET A CA 1
ATOM 588 C C . MET A 1 70 ? -1.368 2.504 3.541 1.00 88.19 70 MET A C 1
ATOM 590 O O . MET A 1 70 ? -2.206 2.988 4.299 1.00 88.19 70 MET A O 1
ATOM 594 N N . LEU A 1 71 ? -1.340 1.200 3.251 1.00 91.88 71 LEU A N 1
ATOM 595 C CA . LEU A 1 71 ? -2.291 0.245 3.815 1.00 91.88 71 LEU A CA 1
ATOM 596 C C . LEU A 1 71 ? -2.232 0.234 5.348 1.00 91.88 71 LEU A C 1
ATOM 598 O O . LEU A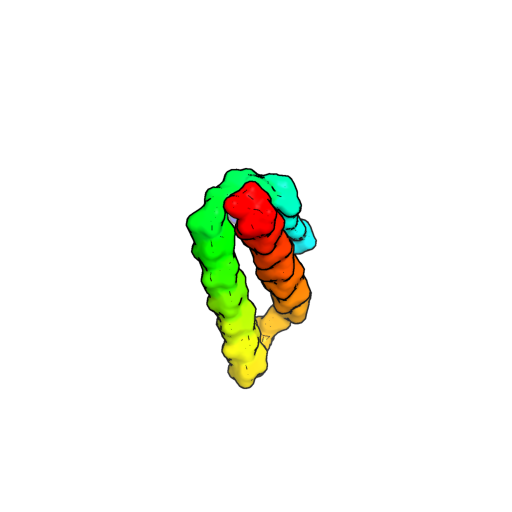 1 71 ? -3.273 0.295 5.994 1.00 91.88 71 LEU A O 1
ATOM 602 N N . ALA A 1 72 ? -1.029 0.202 5.931 1.00 91.88 72 ALA A N 1
ATOM 603 C CA . ALA A 1 72 ? -0.859 0.240 7.382 1.00 91.88 72 ALA A CA 1
ATOM 604 C C . ALA A 1 72 ? -1.443 1.524 7.995 1.00 91.88 72 ALA A C 1
ATOM 606 O O . ALA A 1 72 ? -2.199 1.445 8.956 1.00 91.88 72 ALA A O 1
ATOM 607 N N . GLN A 1 73 ? -1.168 2.692 7.402 1.00 89.56 73 GLN A N 1
ATOM 608 C CA . GLN A 1 73 ? -1.704 3.975 7.875 1.00 89.56 73 GLN A CA 1
ATOM 609 C C . GLN A 1 73 ? -3.238 4.007 7.870 1.00 89.56 73 GLN A C 1
ATOM 611 O O . GLN A 1 73 ? -3.846 4.410 8.863 1.00 89.56 73 GLN A O 1
ATOM 616 N N . LEU A 1 74 ? -3.867 3.545 6.785 1.00 89.50 74 LEU A N 1
ATOM 617 C CA . LEU A 1 74 ? -5.328 3.469 6.682 1.00 89.50 74 LEU A CA 1
ATOM 618 C C . LEU A 1 74 ? -5.926 2.520 7.723 1.00 89.50 74 LEU A C 1
ATOM 620 O O . LEU A 1 74 ? -6.934 2.847 8.346 1.00 89.50 74 LEU A O 1
ATOM 624 N N . LEU A 1 75 ? -5.300 1.360 7.941 1.00 91.75 75 LEU A N 1
ATOM 625 C CA . LEU A 1 75 ? -5.753 0.394 8.943 1.00 91.75 75 LEU A CA 1
ATOM 626 C C . LEU A 1 75 ? -5.648 0.956 10.363 1.00 91.75 75 LEU A C 1
ATOM 628 O O . LEU A 1 75 ? -6.587 0.781 11.138 1.00 91.75 75 LEU A O 1
ATOM 632 N N . THR A 1 76 ? -4.563 1.665 10.685 1.00 91.88 76 THR A N 1
ATOM 633 C CA . THR A 1 76 ? -4.396 2.335 11.981 1.00 91.88 76 THR A CA 1
ATOM 634 C C . THR A 1 76 ? -5.478 3.387 12.203 1.00 91.88 76 THR A C 1
ATOM 636 O O . THR A 1 76 ? -6.119 3.389 13.248 1.00 91.88 76 THR A O 1
ATOM 639 N N . ILE A 1 77 ? -5.730 4.255 11.219 1.00 88.94 77 ILE A N 1
ATOM 640 C CA . ILE A 1 77 ? -6.756 5.302 11.337 1.00 88.94 77 ILE A CA 1
ATOM 641 C C . ILE A 1 77 ? -8.145 4.682 11.488 1.00 88.94 77 ILE A C 1
ATOM 643 O O . ILE A 1 77 ? -8.893 5.069 12.380 1.00 88.94 77 ILE A O 1
ATOM 647 N N . ARG A 1 78 ? -8.463 3.663 10.685 1.00 90.19 78 ARG A N 1
ATOM 648 C CA . ARG A 1 78 ? -9.717 2.914 10.811 1.00 90.19 78 ARG A CA 1
ATOM 649 C C . ARG A 1 78 ? -9.887 2.301 12.203 1.00 90.19 78 ARG A C 1
ATOM 651 O O . ARG A 1 78 ? -10.986 2.331 12.745 1.00 90.19 78 ARG A O 1
ATOM 658 N N . ASN A 1 79 ? -8.821 1.744 12.777 1.00 91.31 79 ASN A N 1
ATOM 659 C CA . ASN A 1 79 ? -8.860 1.179 14.124 1.00 91.31 79 ASN A CA 1
ATOM 660 C C . ASN A 1 79 ? -9.098 2.257 15.190 1.00 91.31 79 ASN A C 1
ATOM 662 O O . ASN A 1 79 ? -9.925 2.062 16.075 1.00 91.31 79 ASN A O 1
ATOM 666 N N . ASN A 1 80 ? -8.431 3.407 15.064 1.00 88.31 80 ASN A N 1
ATOM 667 C CA . ASN A 1 80 ? -8.632 4.545 15.961 1.00 88.31 80 ASN A CA 1
ATOM 668 C C . ASN A 1 80 ? -10.079 5.063 15.906 1.00 88.31 80 ASN A C 1
ATOM 670 O O .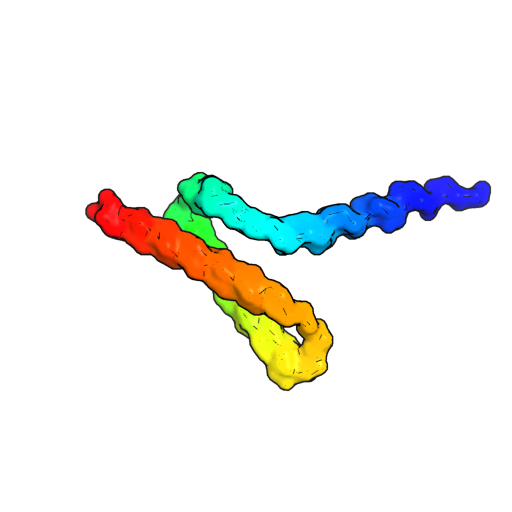 ASN A 1 80 ? -10.651 5.355 16.948 1.00 88.31 80 ASN A O 1
ATOM 674 N N . LEU A 1 81 ? -10.688 5.122 14.713 1.00 84.81 81 LEU A N 1
ATOM 675 C CA . LEU A 1 81 ? -12.102 5.484 14.552 1.00 84.81 81 LEU A CA 1
ATOM 676 C C . LEU A 1 81 ? -13.034 4.459 15.207 1.00 84.81 81 LEU A C 1
ATOM 678 O O . LEU A 1 81 ? -13.976 4.842 15.887 1.00 84.81 81 LEU A O 1
ATOM 682 N N . LYS A 1 82 ? -12.762 3.158 15.034 1.00 85.50 82 LYS A N 1
ATOM 683 C CA . LYS A 1 82 ? -13.568 2.092 15.646 1.00 85.50 82 LYS A CA 1
ATOM 684 C C . LYS A 1 82 ? -13.521 2.136 17.175 1.00 85.50 82 LYS A C 1
ATOM 686 O O . LYS A 1 82 ? -14.530 1.869 17.798 1.00 85.50 82 LYS A O 1
ATOM 691 N N . SER A 1 83 ? -12.361 2.429 17.761 1.00 80.94 83 SER A N 1
ATOM 692 C CA . SER A 1 83 ? -12.187 2.470 19.220 1.00 80.94 83 SER A CA 1
ATOM 693 C C . SER A 1 83 ? -12.823 3.694 19.885 1.00 80.94 83 SER A C 1
ATOM 695 O O . SER A 1 83 ? -12.967 3.694 21.102 1.00 80.94 83 SER A O 1
ATOM 697 N N . SER A 1 84 ? -13.110 4.751 19.121 1.00 70.25 84 SER A N 1
ATOM 698 C CA . SER A 1 84 ? -13.703 5.991 19.634 1.00 70.25 84 SER A CA 1
ATOM 699 C C . SER A 1 84 ? -15.236 5.965 19.660 1.00 70.25 84 SER A C 1
ATOM 701 O O . SER A 1 84 ? -15.826 6.910 20.182 1.00 70.25 84 SER A O 1
ATOM 703 N N . ASN A 1 85 ? -15.855 4.934 19.079 1.00 53.22 85 ASN A N 1
ATOM 704 C CA . ASN A 1 85 ? -17.301 4.707 19.043 1.00 53.22 85 ASN A CA 1
ATOM 705 C C . ASN A 1 85 ? -17.660 3.513 19.926 1.00 53.22 85 ASN A C 1
ATOM 707 O O . ASN A 1 85 ? -18.782 3.526 20.469 1.00 53.22 85 ASN A O 1
#

Secondary structure (DSSP, 8-state):
----SSSTTSSSSTTTGGGS---HHHHHTS-HHHHHHHHHHHHHHHHHHHHHHHTT----HHHHHHHHHHHHHHHHHHHHHHHT-